Protein AF-A0AAE4G972-F1 (afdb_monomer_lite)

Foldseek 3Di:
DPDPPPPDQADPPPRDSQKDKDKDKDQPPPDDPPPDDPVRIFMKIWIAHPPPRDTDDIDGPVVVVVVVVVVVPPPDDQDPLSVQLVVLVVQLVVLVVVLVVLVVVVVVPDDPVSVVVNVVSVVVNVVSVVSNVVSVVVSVVPPPPPQDPVNVVVVVVVVVVVVVVVVVVVVD

Secondary structure (DSSP, 8-state):
----TT---S-TTT----EEEEEEEE-TT-PPTTS--TTS-EEEEEEEETTT--EEEEEEHHHHHHHHHHHHTSPPPPPHHHHHHHHHHHHHHHHHHHHHHHHHHHHTT--HHHHHHHHHHHHHHHHHHHHHHHHHHHHHHHS-----HHHHHHHHHHHHHHHHHHHHHT--

Organism: NCBI:txid3075126

Sequence (172 aa):
MNIKLTSVTKCRVCGSTNLTWNTAMTNPSGIAQGRLTTRDVGCVFFLGCDQCSETLVTVTADKVASVLNAAARRPSMPTTADAAFVRAKGEYDDVCAKINSLKRKLDAGSDLASYSQLSVLLDEQQALKQRLDDAAVLAEQSKPAARTKEERDHAENVRVRRERQEQDASLQ

pLDDT: mean 80.73, std 12.46, range [36.25, 95.12]

Radius of gyration: 29.67 Å; chains: 1; bounding box: 83×35×79 Å

Structure (mmCIF, N/CA/C/O backbone):
data_AF-A0AAE4G972-F1
#
_entry.id   AF-A0AAE4G972-F1
#
loop_
_atom_site.group_PDB
_atom_site.id
_atom_site.type_symbol
_atom_site.label_atom_id
_atom_site.label_alt_id
_atom_site.label_comp_id
_atom_site.label_asym_id
_atom_site.label_entity_id
_atom_site.label_seq_id
_atom_site.pdbx_PDB_ins_code
_atom_site.Cartn_x
_atom_site.Cartn_y
_atom_site.Cartn_z
_atom_site.occupancy
_atom_site.B_iso_or_equiv
_atom_site.auth_seq_id
_atom_site.auth_comp_id
_atom_site.auth_asym_id
_atom_site.auth_atom_id
_atom_site.pdbx_PDB_model_num
ATOM 1 N N . MET A 1 1 ? 1.578 -14.390 -21.957 1.00 36.25 1 MET A N 1
ATOM 2 C CA . MET A 1 1 ? 2.497 -15.046 -20.997 1.00 36.25 1 MET A CA 1
ATOM 3 C C . MET A 1 1 ? 2.448 -14.314 -19.661 1.00 36.25 1 MET A C 1
ATOM 5 O O . MET A 1 1 ? 2.751 -13.129 -19.619 1.00 36.25 1 MET A O 1
ATOM 9 N N . ASN A 1 2 ? 2.040 -14.990 -18.583 1.00 44.31 2 ASN A N 1
ATOM 10 C CA . ASN A 1 2 ? 2.038 -14.437 -17.222 1.00 44.31 2 ASN A CA 1
ATOM 11 C C . ASN A 1 2 ? 3.427 -14.647 -16.592 1.00 44.31 2 ASN A C 1
ATOM 13 O O . ASN A 1 2 ? 3.638 -15.574 -15.816 1.00 44.31 2 ASN A O 1
ATOM 17 N N . ILE A 1 3 ? 4.404 -13.825 -16.978 1.00 54.19 3 ILE A N 1
ATOM 18 C CA . ILE A 1 3 ? 5.726 -13.843 -16.342 1.00 54.19 3 ILE A CA 1
ATOM 19 C C . ILE A 1 3 ? 5.584 -13.153 -14.982 1.00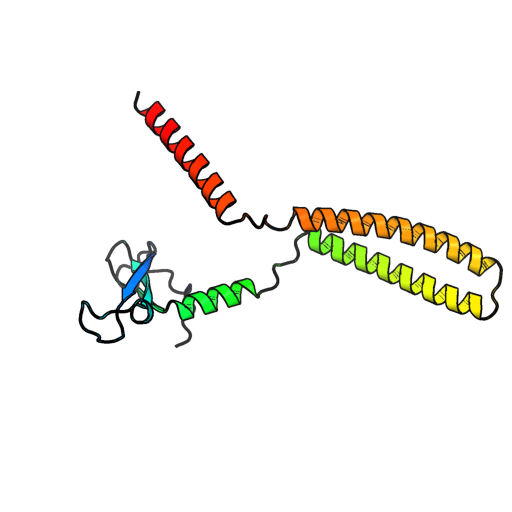 54.19 3 ILE A C 1
ATOM 21 O O . ILE A 1 3 ? 5.189 -11.987 -14.910 1.00 54.19 3 ILE A O 1
ATOM 25 N N . LYS A 1 4 ? 5.889 -13.867 -13.893 1.00 66.62 4 LYS A N 1
ATOM 26 C CA . LYS A 1 4 ? 6.165 -13.223 -12.604 1.00 66.62 4 LYS A CA 1
ATOM 27 C C . LYS A 1 4 ? 7.446 -12.413 -12.805 1.00 66.62 4 LYS A C 1
ATOM 29 O O . LYS A 1 4 ? 8.507 -13.003 -12.935 1.00 66.62 4 LYS A O 1
ATOM 34 N N . LEU A 1 5 ? 7.343 -11.083 -12.871 1.00 68.62 5 LEU A N 1
ATOM 35 C CA . LEU A 1 5 ? 8.466 -10.177 -13.176 1.00 68.62 5 LEU A CA 1
ATOM 36 C C . LEU A 1 5 ? 9.740 -10.485 -12.363 1.00 68.62 5 LEU A C 1
ATOM 38 O O . LEU A 1 5 ? 10.847 -10.308 -12.850 1.00 68.62 5 LEU A O 1
ATOM 42 N N . THR A 1 6 ? 9.566 -10.963 -11.130 1.00 73.12 6 THR A N 1
ATOM 43 C CA . THR A 1 6 ? 10.627 -11.251 -10.160 1.00 73.12 6 THR A CA 1
ATOM 44 C C . THR A 1 6 ? 11.090 -12.710 -10.135 1.00 73.12 6 THR A C 1
ATOM 46 O O . THR A 1 6 ? 11.907 -13.068 -9.294 1.00 73.12 6 THR A O 1
ATOM 49 N N . SER A 1 7 ? 10.584 -13.589 -11.009 1.00 83.25 7 SER A N 1
ATOM 50 C CA . SER A 1 7 ? 10.981 -15.006 -10.991 1.00 83.25 7 SER A CA 1
ATOM 51 C C . SER A 1 7 ? 12.352 -15.269 -11.612 1.00 83.25 7 SER A C 1
ATOM 53 O O . SER A 1 7 ? 12.882 -16.367 -11.462 1.00 83.25 7 SER A O 1
ATOM 55 N N . VAL A 1 8 ? 12.915 -14.302 -12.339 1.00 87.25 8 VAL A N 1
ATOM 56 C CA . VAL A 1 8 ? 14.240 -14.426 -12.952 1.00 87.25 8 VAL A CA 1
ATOM 57 C C . VAL A 1 8 ? 15.290 -13.965 -11.950 1.00 87.25 8 VAL A C 1
ATOM 59 O O . VAL A 1 8 ? 15.444 -12.774 -11.708 1.00 87.25 8 VAL A O 1
ATOM 62 N N . THR A 1 9 ? 15.998 -14.925 -11.360 1.00 90.06 9 THR A N 1
ATOM 63 C CA . THR A 1 9 ? 17.017 -14.688 -10.321 1.00 90.06 9 THR A CA 1
ATOM 64 C C . THR A 1 9 ? 18.442 -15.002 -10.778 1.00 90.06 9 THR A C 1
ATOM 66 O O . THR A 1 9 ? 19.394 -14.713 -10.060 1.00 90.06 9 THR A O 1
ATOM 69 N N . LYS A 1 10 ? 18.606 -15.590 -11.969 1.00 93.19 10 LYS A N 1
ATOM 70 C CA . LYS A 1 10 ? 19.906 -15.912 -12.569 1.00 93.19 10 LYS A CA 1
ATOM 71 C C . LYS A 1 10 ? 19.887 -15.716 -14.079 1.00 93.19 10 LYS A C 1
ATOM 73 O O . LYS A 1 10 ? 18.862 -15.931 -14.731 1.00 93.19 10 LYS A O 1
ATOM 78 N N . CYS A 1 11 ? 21.034 -15.354 -14.636 1.00 93.31 11 CYS A N 1
ATOM 79 C CA . CYS A 1 11 ? 21.230 -15.250 -16.069 1.00 93.31 11 CYS A CA 1
ATOM 80 C C . CYS A 1 11 ? 21.198 -16.640 -16.714 1.00 93.31 11 CYS A C 1
ATOM 82 O O . CYS A 1 11 ? 21.876 -17.563 -16.265 1.00 93.31 11 CYS A O 1
ATOM 84 N N . ARG A 1 12 ? 20.434 -16.784 -17.800 1.00 92.88 12 ARG A N 1
ATOM 85 C CA . ARG A 1 12 ? 20.345 -18.040 -18.562 1.00 92.88 12 ARG A CA 1
ATOM 86 C C . ARG A 1 12 ? 21.601 -18.355 -19.383 1.00 92.88 12 ARG A C 1
ATOM 88 O O . ARG A 1 12 ? 21.764 -19.497 -19.786 1.00 92.88 12 ARG A O 1
ATOM 95 N N . VAL A 1 13 ? 22.452 -17.355 -19.632 1.00 93.50 13 VAL A N 1
ATOM 96 C CA . VAL A 1 13 ? 23.653 -17.476 -20.474 1.00 93.50 13 VAL A CA 1
ATOM 97 C C . VAL A 1 13 ? 24.892 -17.751 -19.627 1.00 93.50 13 VAL A C 1
ATOM 99 O O . VAL A 1 13 ? 25.536 -18.776 -19.802 1.00 93.50 13 VAL A O 1
ATOM 102 N N . CYS A 1 14 ? 25.213 -16.870 -18.677 1.00 93.81 14 CYS A N 1
ATOM 103 C CA . CYS A 1 14 ? 26.425 -16.998 -17.859 1.00 93.81 14 CYS A CA 1
ATOM 104 C C . CYS A 1 14 ? 26.177 -17.543 -16.444 1.00 93.81 14 CYS A C 1
ATOM 106 O O . CYS A 1 14 ? 27.119 -17.699 -15.675 1.00 93.81 14 CYS A O 1
ATOM 108 N N . GLY A 1 15 ? 24.919 -17.773 -16.053 1.00 92.50 15 GLY A N 1
ATOM 109 C CA . GLY A 1 15 ? 24.570 -18.244 -14.708 1.00 92.50 15 GLY A CA 1
ATOM 110 C C . GLY A 1 15 ? 24.692 -17.198 -13.594 1.00 92.50 15 GLY A C 1
ATOM 111 O O . GLY A 1 15 ? 24.301 -17.488 -12.466 1.00 92.50 15 GLY A O 1
ATOM 112 N N . SER A 1 16 ? 25.184 -15.989 -13.885 1.00 92.50 16 SER A N 1
ATOM 113 C CA . SER A 1 16 ? 25.365 -14.932 -12.883 1.00 92.50 16 SER A CA 1
ATOM 114 C C . SER A 1 16 ? 24.044 -14.500 -12.241 1.00 92.50 16 SER A C 1
ATOM 116 O O . SER A 1 16 ? 23.010 -14.420 -12.905 1.00 92.50 16 SER A O 1
ATOM 118 N N . THR A 1 17 ? 24.092 -14.174 -10.952 1.00 92.62 17 THR A N 1
ATOM 119 C CA . THR A 1 17 ? 22.991 -13.563 -10.193 1.00 92.62 17 THR A CA 1
ATOM 120 C C . THR A 1 17 ? 23.058 -12.036 -10.187 1.00 92.62 17 THR A C 1
ATOM 122 O O . THR A 1 17 ? 22.174 -11.397 -9.622 1.00 92.62 17 THR A O 1
ATOM 125 N N . ASN A 1 18 ? 24.094 -11.445 -10.796 1.00 92.88 18 ASN A N 1
ATOM 126 C CA . ASN A 1 18 ? 24.234 -9.998 -10.903 1.00 92.88 18 ASN A CA 1
ATOM 127 C C . ASN A 1 18 ? 23.344 -9.478 -12.042 1.00 92.88 18 ASN A C 1
ATOM 129 O O . ASN A 1 18 ? 23.746 -9.455 -13.213 1.00 92.88 18 ASN A O 1
ATOM 133 N N . LEU A 1 19 ? 22.092 -9.187 -11.687 1.00 92.62 19 LEU A N 1
ATOM 134 C CA . LEU A 1 19 ? 21.034 -8.765 -12.593 1.00 92.62 19 LEU A CA 1
ATOM 135 C C . LEU A 1 19 ? 20.528 -7.381 -12.192 1.00 92.62 19 LEU A C 1
ATOM 137 O O . LEU A 1 19 ? 20.174 -7.170 -11.031 1.00 92.62 19 LEU A O 1
ATOM 141 N N . THR A 1 20 ? 20.398 -6.493 -13.171 1.00 92.75 20 THR A N 1
ATOM 142 C CA . THR A 1 20 ? 20.010 -5.099 -12.948 1.00 92.75 20 THR A CA 1
ATOM 143 C C . THR A 1 20 ? 18.831 -4.714 -13.834 1.00 92.75 20 THR A C 1
ATOM 145 O O . THR A 1 20 ? 18.787 -5.017 -15.029 1.00 92.75 20 THR A O 1
ATOM 148 N N . TRP A 1 21 ? 17.839 -4.056 -13.231 1.00 93.12 21 TRP A N 1
ATOM 149 C CA . TRP A 1 21 ? 16.715 -3.466 -13.953 1.00 93.12 21 TRP A CA 1
ATOM 150 C C . TRP A 1 21 ? 17.109 -2.105 -14.513 1.00 93.12 21 TRP A C 1
ATOM 152 O O . TRP A 1 21 ? 17.493 -1.213 -13.763 1.00 93.12 21 TRP A O 1
ATOM 162 N N . ASN A 1 22 ? 16.933 -1.939 -15.818 1.00 92.50 22 ASN A N 1
ATOM 163 C CA . ASN A 1 22 ? 17.206 -0.709 -16.545 1.00 92.50 22 ASN A CA 1
ATOM 164 C C . ASN A 1 22 ? 15.971 -0.268 -17.336 1.00 92.50 22 ASN A C 1
ATOM 166 O O . ASN A 1 22 ? 15.027 -1.038 -17.546 1.00 92.50 22 ASN A O 1
ATOM 170 N N . THR A 1 23 ? 15.977 0.985 -17.783 1.00 93.94 23 THR A N 1
ATOM 171 C CA . THR A 1 23 ? 14.909 1.562 -18.601 1.00 93.94 23 THR A CA 1
ATOM 172 C C . THR A 1 23 ? 15.455 2.097 -19.912 1.00 93.94 23 THR A C 1
ATOM 174 O O . THR A 1 23 ? 16.592 2.557 -19.995 1.00 93.94 23 THR A O 1
ATOM 177 N N . ALA A 1 24 ? 14.633 2.033 -20.953 1.00 90.75 24 ALA A N 1
ATOM 178 C CA . ALA A 1 24 ? 14.923 2.656 -22.234 1.00 90.75 24 ALA A CA 1
ATOM 179 C C . ALA A 1 24 ? 13.672 3.344 -22.777 1.00 90.75 24 ALA A C 1
ATOM 181 O O . ALA A 1 24 ? 12.557 2.822 -22.683 1.00 90.75 24 ALA A O 1
ATOM 182 N N . MET A 1 25 ? 13.873 4.518 -23.372 1.00 89.19 25 MET A N 1
ATOM 183 C CA . MET A 1 25 ? 12.833 5.192 -24.139 1.00 89.19 25 MET A CA 1
ATOM 184 C C . MET A 1 25 ? 12.789 4.593 -25.539 1.00 89.19 25 MET A C 1
ATOM 186 O O . MET A 1 25 ? 13.818 4.389 -26.180 1.00 89.19 25 MET A O 1
ATOM 190 N N . THR A 1 26 ? 11.587 4.297 -26.009 1.00 86.00 26 THR A N 1
ATOM 191 C CA . THR A 1 26 ? 11.330 3.652 -27.295 1.00 86.00 26 THR A CA 1
ATOM 192 C C . THR A 1 26 ? 10.271 4.437 -28.048 1.00 86.00 26 THR A C 1
ATOM 194 O O . THR A 1 26 ? 9.372 5.019 -27.447 1.00 86.00 26 THR A O 1
ATOM 197 N N . ASN A 1 27 ? 10.372 4.454 -29.372 1.00 85.06 27 ASN A N 1
ATOM 198 C CA . ASN A 1 27 ? 9.360 5.032 -30.245 1.00 85.06 27 ASN A CA 1
ATOM 199 C C . ASN A 1 27 ? 8.618 3.897 -30.972 1.00 85.06 27 ASN A C 1
ATOM 201 O O . ASN A 1 27 ? 9.080 3.459 -32.027 1.00 85.06 27 ASN A O 1
ATOM 205 N N . PRO A 1 28 ? 7.489 3.399 -30.437 1.00 74.94 28 PRO A N 1
ATOM 206 C CA . PRO A 1 28 ? 6.693 2.373 -31.109 1.00 74.94 28 PRO A CA 1
ATOM 207 C C . PRO A 1 28 ? 5.875 2.904 -32.301 1.00 74.94 28 PRO A C 1
ATOM 209 O O . PRO A 1 28 ? 5.322 2.101 -33.046 1.00 74.94 28 PRO A O 1
ATOM 212 N N . SER A 1 29 ? 5.766 4.227 -32.487 1.00 74.75 29 SER A N 1
ATOM 213 C CA . SER A 1 29 ? 4.808 4.848 -33.421 1.00 74.75 29 SER A CA 1
ATOM 214 C C . SER A 1 29 ? 5.230 4.819 -34.897 1.00 74.75 29 SER A C 1
ATOM 216 O O . SER A 1 29 ? 4.421 5.122 -35.771 1.00 74.75 29 SER A O 1
ATOM 218 N N . GLY A 1 30 ? 6.499 4.511 -35.194 1.00 75.06 30 GLY A N 1
ATOM 219 C CA . GLY A 1 30 ? 7.050 4.588 -36.555 1.00 75.06 30 GLY A CA 1
ATOM 220 C C . GLY A 1 30 ? 7.129 6.012 -37.130 1.00 75.06 30 GLY A C 1
ATOM 221 O O . GLY A 1 30 ? 7.537 6.187 -38.277 1.00 75.06 30 GLY A O 1
ATOM 222 N N . ILE A 1 31 ? 6.762 7.038 -36.351 1.00 79.94 31 ILE A N 1
ATOM 223 C CA . ILE A 1 31 ? 6.831 8.442 -36.758 1.00 79.94 31 ILE A CA 1
ATOM 224 C C . ILE A 1 31 ? 8.297 8.857 -36.888 1.00 79.94 31 ILE A C 1
ATOM 226 O O . ILE A 1 31 ? 9.121 8.586 -36.009 1.00 79.94 31 ILE A O 1
ATOM 230 N N . ALA A 1 32 ? 8.603 9.534 -37.996 1.00 76.12 32 ALA A N 1
ATOM 231 C CA . ALA A 1 32 ? 9.936 10.024 -38.301 1.00 76.12 32 ALA A CA 1
ATOM 232 C C . ALA A 1 32 ? 10.461 10.993 -37.227 1.00 76.12 32 ALA A C 1
ATOM 234 O O . ALA A 1 32 ? 9.721 11.789 -36.635 1.00 76.12 32 ALA A O 1
ATOM 235 N N . GLN A 1 33 ? 11.775 10.941 -37.017 1.00 68.50 33 GLN A N 1
ATOM 236 C CA . GLN A 1 33 ? 12.485 11.799 -36.077 1.00 68.50 33 GLN A CA 1
ATOM 237 C C . GLN A 1 33 ? 12.227 13.281 -36.412 1.00 68.50 33 GLN A C 1
ATOM 239 O O . GLN A 1 33 ? 12.362 13.697 -37.559 1.00 68.50 33 GLN A O 1
ATOM 244 N N . GLY A 1 34 ? 11.793 14.063 -35.415 1.00 74.56 34 GLY A N 1
ATOM 245 C CA . GLY A 1 34 ? 11.418 15.479 -35.571 1.00 74.56 34 GLY A CA 1
ATOM 246 C C . GLY A 1 34 ? 9.910 15.765 -35.627 1.00 74.56 34 GLY A C 1
ATOM 247 O O . GLY A 1 34 ? 9.515 16.917 -35.481 1.00 74.56 34 GLY A O 1
ATOM 248 N N . ARG A 1 35 ? 9.056 14.739 -35.769 1.00 81.62 35 ARG A N 1
ATOM 249 C CA . ARG A 1 35 ? 7.585 14.862 -35.628 1.00 81.62 35 ARG A CA 1
ATOM 250 C C . ARG A 1 35 ? 7.025 14.112 -34.418 1.00 81.62 35 ARG A C 1
ATOM 252 O O . ARG A 1 35 ? 5.813 13.989 -34.279 1.00 81.62 35 ARG A O 1
ATOM 259 N N . LEU A 1 36 ? 7.914 13.605 -33.568 1.00 84.38 36 LEU A N 1
ATOM 260 C CA . LEU A 1 36 ? 7.556 12.873 -32.363 1.00 84.38 36 LEU A CA 1
ATOM 261 C C . LEU A 1 36 ? 6.874 13.792 -31.361 1.00 84.38 36 LEU A C 1
ATOM 263 O O . LEU A 1 36 ? 7.420 14.829 -30.983 1.00 84.38 36 LEU A O 1
ATOM 267 N N . THR A 1 37 ? 5.704 13.377 -30.895 1.00 82.50 37 THR A N 1
ATOM 268 C CA . THR A 1 37 ? 5.072 13.974 -29.725 1.00 82.50 37 THR A CA 1
ATOM 269 C C . THR A 1 37 ? 5.422 13.162 -28.481 1.00 82.50 37 THR A C 1
ATOM 271 O O . THR A 1 37 ? 5.838 12.007 -28.555 1.00 82.50 37 THR A O 1
ATOM 274 N N . THR A 1 38 ? 5.228 13.740 -27.297 1.00 80.00 38 THR A N 1
ATOM 275 C CA . THR A 1 38 ? 5.457 13.037 -26.022 1.00 80.00 38 THR A CA 1
ATOM 276 C C . THR A 1 38 ? 4.568 11.807 -25.838 1.00 80.00 38 THR A C 1
ATOM 278 O O . THR A 1 38 ? 4.912 10.929 -25.056 1.00 80.00 38 THR A O 1
ATOM 281 N N . ARG A 1 39 ? 3.447 11.717 -26.566 1.00 80.88 39 ARG A N 1
ATOM 282 C CA . ARG A 1 39 ? 2.562 10.542 -26.564 1.00 80.88 39 ARG A CA 1
ATOM 283 C C . ARG A 1 39 ? 3.115 9.375 -27.377 1.00 80.88 39 ARG A C 1
ATOM 285 O O . ARG A 1 39 ? 2.705 8.243 -27.153 1.00 80.88 39 ARG A O 1
ATOM 292 N N . ASP A 1 40 ? 4.038 9.654 -28.290 1.00 80.31 40 ASP A N 1
ATOM 293 C CA . ASP A 1 40 ? 4.618 8.662 -29.195 1.00 80.31 40 ASP A CA 1
ATOM 294 C C . ASP A 1 40 ? 5.861 7.986 -28.603 1.00 80.31 40 ASP A C 1
ATOM 296 O O . ASP A 1 40 ? 6.371 7.019 -29.165 1.00 80.31 40 ASP A O 1
ATOM 300 N N . VAL A 1 41 ? 6.358 8.491 -27.470 1.00 82.69 41 VAL A N 1
ATOM 301 C CA . VAL A 1 41 ? 7.513 7.947 -26.754 1.00 82.69 41 VAL A CA 1
ATOM 302 C C . VAL A 1 41 ? 7.021 7.064 -25.610 1.00 82.69 41 VAL A C 1
ATOM 304 O O . VAL A 1 41 ? 6.392 7.533 -24.665 1.00 82.69 41 VAL A O 1
ATOM 307 N N . GLY A 1 42 ? 7.322 5.771 -25.692 1.00 86.44 42 GLY A N 1
ATOM 308 C CA . GLY A 1 42 ? 7.045 4.785 -24.653 1.00 86.44 42 GLY A CA 1
ATOM 309 C C . GLY A 1 42 ? 8.288 4.448 -23.831 1.00 86.44 42 GLY A C 1
ATOM 310 O O . GLY A 1 42 ? 9.415 4.553 -24.309 1.00 86.44 42 GLY A O 1
ATOM 311 N N . CYS A 1 43 ? 8.088 3.980 -22.600 1.00 89.75 43 CYS A N 1
ATOM 312 C CA . CYS A 1 43 ? 9.159 3.459 -21.753 1.00 89.75 43 CYS A CA 1
ATOM 313 C C . CYS A 1 43 ? 9.068 1.932 -21.662 1.00 89.75 43 CYS A C 1
ATOM 315 O O . CYS A 1 43 ? 7.997 1.372 -21.388 1.00 89.75 43 CYS A O 1
ATOM 317 N N . VAL A 1 44 ? 10.201 1.262 -21.865 1.00 92.62 44 VAL A N 1
ATOM 318 C CA . VAL A 1 44 ? 10.359 -0.168 -21.591 1.00 92.62 44 VAL A CA 1
ATOM 319 C C . VAL A 1 44 ? 11.328 -0.365 -20.437 1.00 92.62 44 VAL A C 1
ATOM 321 O O . VAL A 1 44 ? 12.344 0.319 -20.328 1.00 92.62 44 VAL A O 1
ATOM 324 N N . PHE A 1 45 ? 11.005 -1.325 -19.583 1.00 93.44 45 PHE A N 1
ATOM 325 C CA . PHE A 1 45 ? 11.877 -1.798 -18.519 1.00 93.44 45 PHE A CA 1
ATOM 326 C C . PHE A 1 45 ? 12.465 -3.126 -18.960 1.00 93.44 45 PHE A C 1
ATOM 328 O O . PHE A 1 45 ? 11.745 -3.981 -19.483 1.00 93.44 45 PHE A O 1
ATOM 335 N N . PHE A 1 46 ? 13.752 -3.326 -18.732 1.00 92.88 46 PHE A N 1
ATOM 336 C CA . PHE A 1 46 ? 14.403 -4.585 -19.046 1.00 92.88 46 PHE A CA 1
ATOM 337 C C . PHE A 1 46 ? 15.345 -5.021 -17.930 1.00 92.88 46 PHE A C 1
ATOM 339 O O . PHE A 1 46 ? 15.951 -4.195 -17.253 1.00 92.88 46 PHE A O 1
ATOM 346 N N . LEU A 1 47 ? 15.437 -6.332 -17.727 1.00 93.56 47 LEU A N 1
ATOM 347 C CA . LEU A 1 47 ? 16.348 -6.957 -16.776 1.00 93.56 47 LEU A CA 1
ATOM 348 C C . LEU A 1 47 ? 17.586 -7.423 -17.537 1.00 93.56 47 LEU A C 1
ATOM 350 O O . LEU A 1 47 ? 17.509 -8.384 -18.308 1.00 93.56 47 LEU A O 1
ATOM 354 N N . GLY A 1 48 ? 18.699 -6.726 -17.339 1.00 93.31 48 GLY A N 1
ATOM 355 C CA . GLY A 1 48 ? 19.996 -7.058 -17.918 1.00 93.31 48 GLY A CA 1
ATOM 356 C C . GLY A 1 48 ? 20.867 -7.853 -16.950 1.00 93.31 48 GLY A C 1
ATOM 357 O O . GLY A 1 48 ? 20.688 -7.786 -15.735 1.00 93.31 48 GLY A O 1
ATOM 358 N N . CYS A 1 49 ? 21.818 -8.611 -17.487 1.00 95.12 49 CYS A N 1
ATOM 359 C CA . CYS A 1 49 ? 22.912 -9.183 -16.712 1.00 95.12 49 CYS A CA 1
ATOM 360 C C . CYS A 1 49 ? 24.164 -8.315 -16.858 1.00 95.12 49 CYS A C 1
ATOM 362 O O . CYS A 1 49 ? 24.681 -8.168 -17.963 1.00 95.12 49 CYS A O 1
ATOM 364 N N . ASP A 1 50 ? 24.716 -7.838 -15.745 1.00 93.88 50 ASP A N 1
ATOM 365 C CA . ASP A 1 50 ? 25.876 -6.934 -15.771 1.00 93.88 50 ASP A CA 1
ATOM 366 C C . ASP A 1 50 ? 27.193 -7.645 -16.123 1.00 93.88 50 ASP A C 1
ATOM 368 O O . ASP A 1 50 ? 28.212 -7.003 -16.343 1.00 93.88 50 ASP A O 1
ATOM 372 N N . GLN A 1 51 ? 27.198 -8.981 -16.175 1.00 93.25 51 GLN A N 1
ATOM 373 C CA . GLN A 1 51 ? 28.390 -9.767 -16.516 1.00 93.25 51 GLN A CA 1
ATOM 374 C C . GLN A 1 51 ? 28.531 -10.060 -18.008 1.00 93.25 51 GLN A C 1
ATOM 376 O O . GLN A 1 51 ? 29.643 -10.112 -18.518 1.00 93.25 51 GLN A O 1
ATOM 381 N N . CYS A 1 52 ? 27.422 -10.312 -18.703 1.00 93.62 52 CYS A N 1
ATOM 382 C CA . CYS A 1 52 ? 27.443 -10.714 -20.115 1.00 93.62 52 CYS A CA 1
ATOM 383 C C . CYS A 1 52 ? 26.569 -9.832 -21.009 1.00 93.62 52 CYS A C 1
ATOM 385 O O . CYS A 1 52 ? 26.401 -10.137 -22.185 1.00 93.62 52 CYS A O 1
ATOM 387 N N . SER A 1 53 ? 25.982 -8.773 -20.445 1.00 92.44 53 SER A N 1
ATOM 388 C CA . SER A 1 53 ? 25.096 -7.822 -21.126 1.00 92.44 53 SER A CA 1
ATOM 389 C C . SER A 1 53 ? 23.828 -8.436 -21.739 1.00 92.44 53 SER A C 1
ATOM 391 O O . SER A 1 53 ? 23.099 -7.761 -22.462 1.00 92.44 53 SER A O 1
ATOM 393 N N . GLU A 1 54 ? 23.519 -9.697 -21.424 1.00 93.38 54 GLU A N 1
ATOM 394 C CA . GLU A 1 54 ? 22.313 -10.374 -21.898 1.00 93.38 54 GLU A CA 1
ATOM 395 C C . GLU A 1 54 ? 21.056 -9.724 -21.309 1.00 93.38 54 GLU A C 1
ATOM 397 O O . GLU A 1 54 ? 20.952 -9.518 -20.096 1.00 93.38 54 GLU A O 1
ATOM 402 N N . THR A 1 55 ? 20.062 -9.475 -22.164 1.00 93.94 55 THR A N 1
ATOM 403 C CA . THR A 1 55 ? 18.732 -9.028 -21.735 1.00 93.94 55 THR A CA 1
ATOM 404 C C . THR A 1 55 ? 17.828 -10.231 -21.483 1.00 93.94 55 THR A C 1
ATOM 406 O O . THR A 1 55 ? 17.470 -10.980 -22.392 1.00 93.94 55 THR A O 1
ATOM 409 N N . LEU A 1 56 ? 17.430 -10.420 -20.229 1.00 91.06 56 LEU A N 1
ATOM 410 C CA . LEU A 1 56 ? 16.665 -11.587 -19.791 1.00 91.06 56 LEU A CA 1
ATOM 411 C C . LEU A 1 56 ? 15.159 -11.392 -19.941 1.00 91.06 56 LEU A C 1
ATOM 413 O O . LEU A 1 56 ? 14.442 -12.337 -20.277 1.00 91.06 56 LEU A O 1
ATOM 417 N N . VAL A 1 57 ? 14.677 -10.181 -19.666 1.00 91.50 57 VAL A N 1
ATOM 418 C CA . VAL A 1 57 ? 13.253 -9.834 -19.666 1.00 91.50 57 VAL A CA 1
ATOM 419 C C . VAL A 1 57 ? 13.093 -8.406 -20.163 1.00 91.50 57 VAL A C 1
ATOM 421 O O . VAL A 1 57 ? 13.855 -7.544 -19.747 1.00 91.50 57 VAL A O 1
ATOM 424 N N . THR A 1 58 ? 12.057 -8.153 -20.961 1.00 91.50 58 THR A N 1
ATOM 425 C CA . THR A 1 58 ? 11.610 -6.804 -21.330 1.00 91.50 58 THR A CA 1
ATOM 426 C C . THR A 1 58 ? 10.113 -6.693 -21.079 1.00 91.50 58 THR A C 1
ATOM 428 O O . THR A 1 58 ? 9.347 -7.586 -21.445 1.00 91.50 58 THR A O 1
ATOM 431 N N . VAL A 1 59 ? 9.685 -5.618 -20.422 1.00 91.00 59 VAL A N 1
ATOM 432 C CA . VAL A 1 59 ? 8.295 -5.374 -20.021 1.00 91.00 59 VAL A CA 1
ATOM 433 C C . VAL A 1 59 ? 7.928 -3.912 -20.254 1.00 91.00 59 VAL A C 1
ATOM 435 O O . VAL A 1 59 ? 8.760 -3.013 -20.151 1.00 91.00 59 VAL A O 1
ATOM 438 N N . THR A 1 60 ? 6.661 -3.666 -20.575 1.00 89.62 60 THR A N 1
ATOM 439 C CA . THR A 1 60 ? 6.147 -2.308 -20.771 1.00 89.62 60 THR A CA 1
ATOM 440 C C . THR A 1 60 ? 5.939 -1.600 -19.435 1.00 89.62 60 THR A C 1
ATOM 442 O O . THR A 1 60 ? 5.667 -2.243 -18.414 1.00 89.62 60 THR A O 1
ATOM 445 N N . ALA A 1 61 ? 6.007 -0.267 -19.444 1.00 88.75 61 ALA A N 1
ATOM 446 C CA . ALA A 1 61 ? 5.707 0.552 -18.270 1.00 88.75 61 ALA A CA 1
ATOM 447 C C . ALA A 1 61 ? 4.322 0.245 -17.667 1.00 88.75 61 ALA A C 1
ATOM 449 O O . ALA A 1 61 ? 4.204 0.102 -16.451 1.00 88.75 61 ALA A O 1
ATOM 450 N N . ASP A 1 62 ? 3.301 0.031 -18.503 1.00 88.00 62 ASP A N 1
ATOM 451 C CA . ASP A 1 62 ? 1.946 -0.310 -18.044 1.00 88.00 62 ASP A CA 1
ATOM 452 C C . ASP A 1 62 ? 1.913 -1.612 -17.242 1.00 88.00 62 ASP A C 1
ATOM 454 O O . ASP A 1 62 ? 1.207 -1.729 -16.234 1.00 88.00 62 ASP A O 1
ATOM 458 N N . LYS A 1 63 ? 2.710 -2.607 -17.652 1.00 87.00 63 LYS A N 1
ATOM 459 C CA . LYS A 1 63 ? 2.784 -3.878 -16.933 1.00 87.00 63 LYS A CA 1
ATOM 460 C C . LYS A 1 63 ? 3.452 -3.704 -15.572 1.00 87.00 63 LYS A C 1
ATOM 462 O O . LYS A 1 63 ? 2.966 -4.276 -14.597 1.00 87.00 63 LYS A O 1
ATOM 467 N N . VAL A 1 64 ? 4.520 -2.910 -15.494 1.00 88.50 64 VAL A N 1
ATOM 468 C CA . VAL A 1 64 ? 5.189 -2.580 -14.224 1.00 88.50 64 VAL A CA 1
ATOM 469 C C . VAL A 1 64 ? 4.231 -1.825 -13.304 1.00 88.50 64 VAL A C 1
ATOM 471 O O . VAL A 1 64 ? 4.045 -2.232 -12.158 1.00 88.50 64 VAL A O 1
ATOM 474 N N . ALA A 1 65 ? 3.546 -0.799 -13.815 1.00 87.19 65 ALA A N 1
ATOM 475 C CA . ALA A 1 65 ? 2.561 -0.028 -13.060 1.00 87.19 65 ALA A CA 1
ATOM 476 C C . ALA A 1 65 ? 1.428 -0.918 -12.527 1.00 87.19 65 ALA A C 1
ATOM 478 O O . ALA A 1 65 ? 1.063 -0.830 -11.357 1.00 87.19 65 ALA A O 1
ATOM 479 N N . SER A 1 66 ? 0.913 -1.833 -13.351 1.00 85.94 66 SER A N 1
ATOM 480 C CA . SER A 1 66 ? -0.089 -2.818 -12.930 1.00 85.94 66 SER A CA 1
ATOM 481 C C . SER A 1 66 ? 0.408 -3.694 -11.773 1.00 85.94 66 SER A C 1
ATOM 483 O O . SER A 1 66 ? -0.323 -3.890 -10.802 1.00 85.94 66 SER A O 1
ATOM 485 N N . VAL A 1 67 ? 1.654 -4.180 -11.833 1.00 84.88 67 VAL A N 1
ATOM 486 C CA . VAL A 1 67 ? 2.253 -5.005 -10.770 1.00 84.88 67 VAL A CA 1
ATOM 487 C C . VAL A 1 67 ? 2.445 -4.207 -9.479 1.00 84.88 67 VAL A C 1
ATOM 489 O O . VAL A 1 67 ? 2.078 -4.696 -8.410 1.00 84.88 67 VAL A O 1
ATOM 492 N N . LEU A 1 68 ? 2.962 -2.979 -9.563 1.00 84.31 68 LEU A N 1
ATOM 493 C CA . LEU A 1 68 ? 3.160 -2.111 -8.397 1.00 84.31 68 LEU A CA 1
ATOM 494 C C . LEU A 1 68 ? 1.827 -1.735 -7.739 1.00 84.31 68 LEU A C 1
ATOM 496 O O . LEU A 1 68 ? 1.688 -1.828 -6.521 1.00 84.31 68 LEU A O 1
ATOM 500 N N . ASN A 1 69 ? 0.812 -1.414 -8.541 1.00 83.88 69 ASN A N 1
ATOM 501 C CA . ASN A 1 69 ? -0.531 -1.120 -8.043 1.00 83.88 69 ASN A CA 1
ATOM 502 C C . ASN A 1 69 ? -1.198 -2.350 -7.413 1.00 83.88 69 ASN A C 1
ATOM 504 O O . ASN A 1 69 ? -1.892 -2.228 -6.406 1.00 83.88 69 ASN A O 1
ATOM 508 N N . ALA A 1 70 ? -0.988 -3.545 -7.970 1.00 79.12 70 ALA A N 1
ATOM 509 C CA . ALA A 1 70 ? -1.482 -4.783 -7.373 1.00 79.12 70 ALA A CA 1
ATOM 510 C C . ALA A 1 70 ? -0.793 -5.096 -6.033 1.00 79.12 70 ALA A C 1
ATOM 512 O O . ALA A 1 70 ? -1.443 -5.602 -5.120 1.00 79.12 70 ALA A O 1
ATOM 513 N N . ALA A 1 71 ? 0.498 -4.777 -5.894 1.00 72.12 71 ALA A N 1
ATOM 514 C CA . ALA A 1 71 ? 1.215 -4.902 -4.628 1.00 72.12 71 ALA A CA 1
ATOM 515 C C . ALA A 1 71 ? 0.705 -3.897 -3.581 1.00 72.12 71 ALA A C 1
ATOM 517 O O . ALA A 1 71 ? 0.466 -4.291 -2.444 1.00 72.12 71 ALA A O 1
ATOM 518 N N . ALA A 1 72 ? 0.454 -2.644 -3.976 1.00 69.50 72 ALA A N 1
ATOM 519 C CA . ALA A 1 72 ? -0.078 -1.603 -3.093 1.00 69.50 72 ALA A CA 1
ATOM 520 C C . ALA A 1 72 ? -1.512 -1.883 -2.602 1.00 69.50 72 ALA A C 1
ATOM 522 O O . ALA A 1 72 ? -1.898 -1.437 -1.529 1.00 69.50 72 ALA A O 1
ATOM 523 N N . ARG A 1 73 ? -2.310 -2.631 -3.377 1.00 63.34 73 ARG A N 1
ATOM 524 C CA . ARG A 1 73 ? -3.677 -3.031 -2.996 1.00 63.34 73 ARG A CA 1
ATOM 525 C C . ARG A 1 73 ? -3.733 -4.195 -2.012 1.00 63.34 73 ARG A C 1
ATOM 527 O O . ARG A 1 73 ? -4.820 -4.503 -1.526 1.00 63.34 73 ARG A O 1
ATOM 534 N N . ARG A 1 74 ? -2.617 -4.876 -1.732 1.00 58.06 74 ARG A N 1
ATOM 535 C CA . ARG A 1 74 ? -2.612 -5.867 -0.652 1.00 58.06 74 ARG A CA 1
ATOM 536 C C . ARG A 1 74 ? -2.799 -5.105 0.658 1.00 58.06 74 ARG A C 1
ATOM 538 O O . ARG A 1 74 ? -2.035 -4.167 0.878 1.00 58.06 74 ARG A O 1
ATOM 545 N N . PRO A 1 75 ? -3.772 -5.476 1.511 1.00 55.66 75 PRO A N 1
ATOM 546 C CA . PRO A 1 75 ? -3.820 -4.910 2.847 1.00 55.66 75 PRO A CA 1
ATOM 547 C C . PRO A 1 75 ? -2.458 -5.186 3.478 1.00 55.66 75 PRO A C 1
ATOM 549 O O . PRO A 1 75 ? -2.031 -6.343 3.559 1.00 55.66 75 PRO A O 1
ATOM 552 N N . SER A 1 76 ? -1.732 -4.124 3.830 1.00 58.25 76 SER A N 1
ATOM 553 C CA . SER A 1 76 ? -0.563 -4.261 4.686 1.00 58.25 76 SER A CA 1
ATOM 554 C C . SER A 1 76 ? -1.014 -5.057 5.902 1.00 58.25 76 SER A C 1
ATOM 556 O O . SER A 1 76 ? -2.096 -4.792 6.432 1.00 58.25 76 SER A O 1
ATOM 558 N N . MET A 1 77 ? -0.235 -6.066 6.307 1.00 57.06 77 MET A N 1
ATOM 559 C CA . MET A 1 77 ? -0.472 -6.714 7.596 1.00 57.06 77 MET A CA 1
ATOM 560 C C . MET A 1 77 ? -0.669 -5.594 8.623 1.00 57.06 77 MET A C 1
ATOM 562 O O . MET A 1 77 ? 0.167 -4.683 8.635 1.00 57.06 77 MET A O 1
ATOM 566 N N . PRO A 1 78 ? -1.773 -5.601 9.394 1.00 61.38 78 PRO A N 1
ATOM 567 C CA . PRO A 1 78 ? -1.999 -4.559 10.374 1.00 61.38 78 PRO A CA 1
ATOM 568 C C . PRO A 1 78 ? -0.765 -4.507 11.261 1.00 61.38 78 PRO A C 1
ATOM 570 O O . PRO A 1 78 ? -0.292 -5.539 11.751 1.00 61.38 78 PRO A O 1
ATOM 573 N N . THR A 1 79 ? -0.204 -3.313 11.401 1.00 67.31 79 THR A N 1
ATOM 574 C CA . THR A 1 79 ? 0.882 -3.096 12.348 1.00 67.31 79 THR A CA 1
ATOM 575 C C . THR A 1 79 ? 0.396 -3.484 13.748 1.00 67.31 79 THR A C 1
ATOM 577 O O . THR A 1 79 ? -0.806 -3.593 14.010 1.00 67.31 79 THR A O 1
ATOM 580 N N . THR A 1 80 ? 1.311 -3.699 14.691 1.00 72.12 80 THR A N 1
ATOM 581 C CA . THR A 1 80 ? 0.929 -3.922 16.096 1.00 72.12 80 THR A CA 1
ATOM 582 C C . THR A 1 80 ? 0.042 -2.793 16.635 1.00 72.12 80 THR A C 1
ATOM 584 O O . THR A 1 80 ? -0.851 -3.060 17.438 1.00 72.12 80 THR A O 1
ATOM 587 N N . ALA A 1 81 ? 0.228 -1.563 16.142 1.00 71.00 81 ALA A N 1
ATOM 588 C CA . ALA A 1 81 ? -0.613 -0.413 16.457 1.00 71.00 81 ALA A CA 1
ATOM 589 C C . ALA A 1 81 ? -2.012 -0.507 15.815 1.00 71.00 81 ALA A C 1
ATOM 591 O O . ALA A 1 81 ? -3.009 -0.329 16.514 1.00 71.00 81 ALA A O 1
ATOM 592 N N . ASP A 1 82 ? -2.115 -0.888 14.537 1.00 73.62 82 ASP A N 1
ATOM 593 C CA . ASP A 1 82 ? -3.414 -1.120 13.881 1.00 73.62 82 ASP A CA 1
ATOM 594 C C . ASP A 1 82 ? -4.202 -2.243 14.576 1.00 73.62 82 ASP A C 1
ATOM 596 O O . ASP A 1 82 ? -5.411 -2.140 14.783 1.00 73.62 82 ASP A O 1
ATOM 600 N N . AL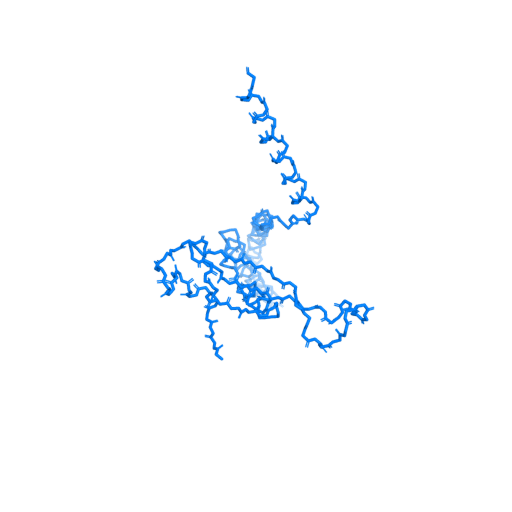A A 1 83 ? -3.519 -3.314 14.990 1.00 80.81 83 ALA A N 1
ATOM 601 C CA . ALA A 1 83 ? -4.134 -4.422 15.716 1.00 80.81 83 ALA A CA 1
ATOM 602 C C . ALA A 1 83 ? -4.629 -4.004 17.114 1.00 80.81 83 ALA A C 1
ATOM 604 O O . ALA A 1 83 ? -5.687 -4.464 17.556 1.00 80.81 83 ALA A O 1
ATOM 605 N N . ALA A 1 84 ? -3.890 -3.129 17.805 1.00 82.06 84 ALA A N 1
ATOM 606 C CA . ALA A 1 84 ? -4.300 -2.565 19.089 1.00 82.06 84 ALA A CA 1
ATOM 607 C C . ALA A 1 84 ? -5.540 -1.669 18.943 1.00 82.06 84 ALA A C 1
ATOM 609 O O . ALA A 1 84 ? -6.480 -1.808 19.726 1.00 82.06 84 ALA A O 1
ATOM 610 N N . PHE A 1 85 ? -5.585 -0.828 17.904 1.00 83.56 85 PHE A N 1
ATOM 611 C CA . PHE A 1 85 ? -6.751 -0.002 17.585 1.00 83.56 85 PHE A CA 1
ATOM 612 C C . PHE A 1 85 ? -7.992 -0.852 17.285 1.00 83.56 85 PHE A C 1
ATOM 614 O O . PHE A 1 85 ? -9.055 -0.619 17.859 1.00 83.56 85 PHE A O 1
ATOM 621 N N . VAL A 1 86 ? -7.862 -1.885 16.444 1.00 85.56 86 VAL A N 1
ATOM 622 C CA . VAL A 1 86 ? -8.978 -2.791 16.113 1.00 85.56 86 VAL A CA 1
ATOM 623 C C . VAL A 1 86 ? -9.527 -3.487 17.363 1.00 85.56 86 VAL A C 1
ATOM 625 O O . VAL A 1 86 ? -10.744 -3.592 17.517 1.00 85.56 86 VAL A O 1
ATOM 628 N N . ARG A 1 87 ? -8.655 -3.921 18.282 1.00 86.06 87 ARG A N 1
ATOM 629 C CA . ARG A 1 87 ? -9.071 -4.543 19.548 1.00 86.06 87 ARG A CA 1
ATOM 630 C C . ARG A 1 87 ? -9.782 -3.554 20.470 1.00 86.06 87 ARG A C 1
ATOM 632 O O . ARG A 1 87 ? -10.867 -3.863 20.952 1.00 86.06 87 ARG A O 1
ATOM 639 N N . ALA A 1 88 ? -9.198 -2.373 20.680 1.00 86.12 88 ALA A N 1
ATOM 640 C CA . ALA A 1 88 ? -9.785 -1.329 21.520 1.00 86.12 88 ALA A CA 1
ATOM 641 C C . ALA A 1 88 ? -11.163 -0.896 20.998 1.00 86.12 88 ALA A C 1
ATOM 643 O O . ALA A 1 88 ? -12.097 -0.713 21.777 1.00 86.12 88 ALA A O 1
ATOM 644 N N . LYS A 1 89 ? -11.312 -0.803 19.672 1.00 90.00 89 LYS A N 1
ATOM 645 C CA . LYS A 1 89 ? -12.589 -0.492 19.031 1.00 90.00 89 LYS A CA 1
ATOM 646 C C . LYS A 1 89 ? -13.635 -1.577 19.290 1.00 90.00 89 LYS A C 1
ATOM 648 O O . LYS A 1 89 ? -14.763 -1.243 19.628 1.00 90.00 89 LYS A O 1
ATOM 653 N N . GLY A 1 90 ? -13.254 -2.852 19.182 1.00 89.12 90 GLY A N 1
ATOM 654 C CA . GLY A 1 90 ? -14.148 -3.972 19.491 1.00 89.12 90 GLY A CA 1
ATOM 655 C C . GLY A 1 90 ? -14.655 -3.943 20.937 1.00 89.12 90 GLY A C 1
ATOM 656 O O . GLY A 1 90 ? -15.857 -4.038 21.164 1.00 89.12 90 GLY A O 1
ATOM 657 N N . GLU A 1 91 ? -13.758 -3.726 21.906 1.00 91.12 91 GLU A N 1
ATOM 658 C CA . GLU A 1 91 ? -14.122 -3.596 23.328 1.00 91.12 91 GLU A CA 1
ATOM 659 C C . GLU A 1 91 ? -15.091 -2.419 23.566 1.00 91.12 91 GLU A C 1
ATOM 661 O O . GLU A 1 91 ? -16.079 -2.555 24.291 1.00 91.12 91 GLU A O 1
ATOM 666 N N . TYR A 1 92 ? -14.844 -1.270 22.925 1.00 90.81 92 TYR A N 1
ATOM 667 C CA . TYR A 1 92 ? -15.715 -0.094 23.013 1.00 90.81 92 TYR A CA 1
ATOM 668 C C . TYR A 1 92 ? -17.105 -0.337 22.399 1.00 90.81 92 TYR A C 1
ATOM 670 O O . TYR A 1 92 ? -18.122 0.024 23.004 1.00 90.81 92 TYR A O 1
ATOM 678 N N . ASP A 1 93 ? -17.165 -0.970 21.225 1.00 91.62 93 ASP A N 1
ATOM 679 C CA . ASP A 1 93 ? -18.415 -1.283 20.526 1.00 91.62 93 ASP A CA 1
ATOM 680 C C . ASP A 1 93 ? -19.281 -2.266 21.344 1.00 91.62 93 ASP A C 1
ATOM 682 O O . ASP A 1 93 ? -20.498 -2.071 21.465 1.00 91.62 93 ASP A O 1
ATOM 686 N N . ASP A 1 94 ? -18.662 -3.257 21.996 1.00 92.75 94 ASP A N 1
ATOM 687 C CA . ASP A 1 94 ? -19.341 -4.204 22.891 1.00 92.75 94 ASP A CA 1
ATOM 688 C C . ASP A 1 94 ? -19.978 -3.507 24.104 1.00 92.75 94 ASP A C 1
ATOM 690 O O . ASP A 1 94 ? -21.128 -3.790 24.469 1.00 92.75 94 ASP A O 1
ATOM 694 N N . VAL A 1 95 ? -19.269 -2.564 24.734 1.00 92.50 95 VAL A N 1
ATOM 695 C CA . VAL A 1 95 ? -19.818 -1.780 25.855 1.00 92.50 95 VAL A CA 1
ATOM 696 C C . VAL A 1 95 ? -20.950 -0.868 25.383 1.00 92.50 95 VAL A C 1
ATOM 698 O O . VAL A 1 95 ? -22.002 -0.814 26.028 1.00 92.50 95 VAL A O 1
ATOM 701 N N . CYS A 1 96 ? -20.817 -0.232 24.216 1.00 91.88 96 CYS A N 1
ATOM 702 C CA . CYS A 1 96 ? -21.901 0.551 23.615 1.00 91.88 96 CYS A CA 1
ATOM 703 C C . CYS A 1 96 ? -23.159 -0.300 23.371 1.00 91.88 96 CYS A C 1
ATOM 705 O O . CYS A 1 96 ? -24.281 0.148 23.635 1.00 91.88 96 CYS A O 1
ATOM 707 N N . ALA A 1 97 ? -22.997 -1.547 22.918 1.00 93.19 97 ALA A N 1
ATOM 708 C CA . ALA A 1 97 ? -24.106 -2.476 22.728 1.00 93.19 97 ALA A CA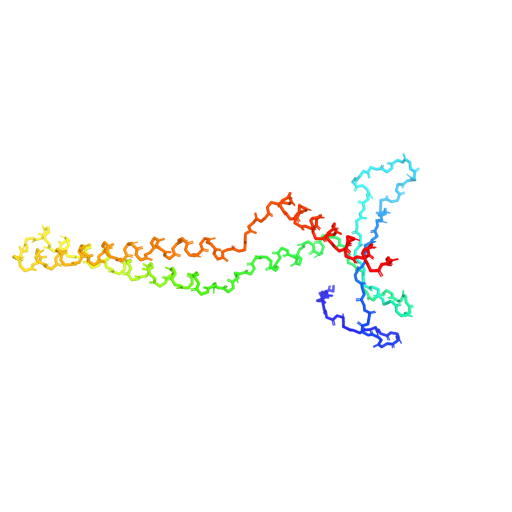 1
ATOM 709 C C . ALA A 1 97 ? -24.796 -2.842 24.056 1.00 93.19 97 ALA A C 1
ATOM 711 O O . ALA A 1 97 ? -26.033 -2.840 24.126 1.00 93.19 97 ALA A O 1
ATOM 712 N N . LYS A 1 98 ? -24.024 -3.090 25.125 1.00 92.81 98 LYS A N 1
ATOM 713 C CA . LYS A 1 98 ? -24.554 -3.344 26.481 1.00 92.81 98 LYS A CA 1
ATOM 714 C C . LYS A 1 98 ? -25.336 -2.146 27.020 1.00 92.81 98 LYS A C 1
ATOM 716 O O . LYS A 1 98 ? -26.464 -2.328 27.482 1.00 92.81 98 LYS A O 1
ATOM 721 N N . ILE A 1 99 ? -24.793 -0.933 26.893 1.00 92.00 99 ILE A N 1
ATOM 722 C CA . ILE A 1 99 ? -25.463 0.314 27.297 1.00 92.00 99 ILE A CA 1
ATOM 723 C C . ILE A 1 99 ? -26.793 0.471 26.559 1.00 92.00 99 ILE A C 1
ATOM 725 O O . ILE A 1 99 ? -27.821 0.713 27.188 1.00 92.00 99 ILE A O 1
ATOM 729 N N . ASN A 1 100 ? -26.806 0.289 25.237 1.00 91.81 100 ASN A N 1
ATOM 730 C CA . ASN A 1 100 ? -28.031 0.403 24.443 1.00 91.81 100 ASN A CA 1
ATOM 731 C C . ASN A 1 100 ? -29.079 -0.649 24.836 1.00 91.81 100 ASN A C 1
ATOM 733 O O . ASN A 1 100 ? -30.273 -0.357 24.842 1.00 91.81 100 ASN A O 1
ATOM 737 N N . SER A 1 101 ? -28.651 -1.865 25.184 1.00 89.31 101 SER A N 1
ATOM 738 C CA . SER A 1 101 ? -29.545 -2.909 25.696 1.00 89.31 101 SER A CA 1
ATOM 739 C C . SER A 1 101 ? -30.168 -2.532 27.042 1.00 89.31 101 SER A C 1
ATOM 741 O O . SER A 1 101 ? -31.372 -2.703 27.228 1.00 89.31 101 SER A O 1
ATOM 743 N N . LEU A 1 102 ? -29.376 -1.973 27.960 1.00 87.50 102 LEU A N 1
ATOM 744 C CA . LEU A 1 102 ? -29.854 -1.523 29.269 1.00 87.50 102 LEU A CA 1
ATOM 745 C C . LEU A 1 102 ? -30.769 -0.306 29.179 1.00 87.50 102 LEU A C 1
ATOM 747 O O . LEU A 1 102 ? -31.808 -0.307 29.829 1.00 87.50 102 LEU A O 1
ATOM 751 N N . LYS A 1 103 ? -30.451 0.679 28.331 1.00 87.81 103 LYS A N 1
ATOM 752 C CA . LYS A 1 103 ? -31.329 1.835 28.081 1.00 87.81 103 LYS A CA 1
ATOM 753 C C . LYS A 1 103 ? -32.726 1.395 27.644 1.00 87.81 103 LYS A C 1
ATOM 755 O O . LYS A 1 103 ? -33.703 1.801 28.255 1.00 87.81 103 LYS A O 1
ATOM 760 N N . ARG A 1 104 ? -32.814 0.447 26.701 1.00 86.50 104 ARG A N 1
ATOM 761 C CA . ARG A 1 104 ? -34.104 -0.127 26.272 1.00 86.50 104 ARG A CA 1
ATOM 762 C C . ARG A 1 104 ? -34.879 -0.803 27.405 1.00 86.50 104 ARG A C 1
ATOM 764 O O . ARG A 1 104 ? -36.102 -0.751 27.411 1.00 86.50 104 ARG A O 1
ATOM 771 N N . LYS A 1 105 ? -34.191 -1.461 28.345 1.00 83.00 105 LYS A N 1
ATOM 772 C CA . LYS A 1 105 ? -34.836 -2.049 29.532 1.00 83.00 105 LYS A CA 1
ATOM 773 C C . LYS A 1 105 ? -35.321 -0.972 30.502 1.00 83.00 105 LYS A C 1
ATOM 775 O O . LYS A 1 105 ? -36.385 -1.136 31.083 1.00 83.00 105 LYS A O 1
ATOM 780 N N . LEU A 1 106 ? -34.559 0.113 30.641 1.00 83.12 106 LEU A N 1
ATOM 781 C CA . LEU A 1 106 ? -34.914 1.274 31.455 1.00 83.12 106 LEU A CA 1
ATOM 782 C C . LEU A 1 106 ? -36.202 1.934 30.960 1.00 83.12 106 LEU A C 1
ATOM 784 O O . LEU A 1 106 ? -37.126 2.150 31.743 1.00 83.12 106 LEU A O 1
ATOM 788 N N . ASP A 1 107 ? -36.282 2.160 29.649 1.00 80.06 107 ASP A N 1
ATOM 789 C CA . ASP A 1 107 ? -37.446 2.746 28.976 1.00 80.06 107 ASP A CA 1
ATOM 790 C C . ASP A 1 107 ? -38.700 1.856 29.089 1.00 80.06 107 ASP A C 1
ATOM 792 O O . ASP A 1 107 ? -39.824 2.348 29.024 1.00 80.06 107 ASP A O 1
ATOM 796 N N . ALA A 1 108 ? -38.520 0.546 29.299 1.00 80.69 108 ALA A N 1
ATOM 797 C CA . ALA A 1 108 ? -39.597 -0.425 29.491 1.00 80.69 108 ALA A CA 1
ATOM 798 C C . ALA A 1 108 ? -40.110 -0.523 30.947 1.00 80.69 108 ALA A C 1
ATOM 800 O O . ALA A 1 108 ? -41.003 -1.327 31.214 1.00 80.69 108 ALA A O 1
ATOM 801 N N . GLY A 1 109 ? -39.584 0.292 31.873 1.00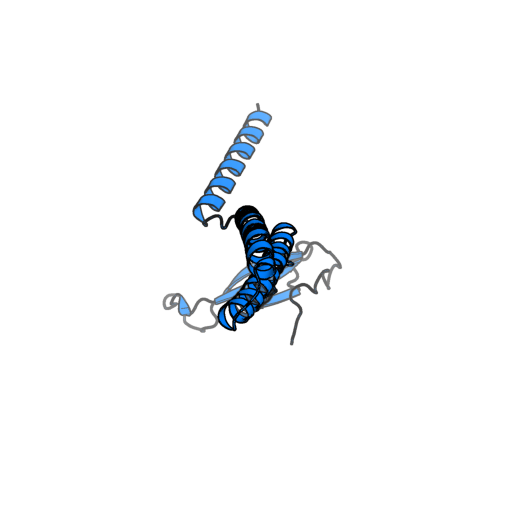 71.62 109 GLY A N 1
ATOM 802 C CA . GLY A 1 109 ? -40.019 0.359 33.274 1.00 71.62 109 GLY A CA 1
ATOM 803 C C . GLY A 1 109 ? -39.179 -0.507 34.214 1.00 71.62 109 GLY A C 1
ATOM 804 O O . GLY A 1 109 ? -39.645 -1.538 34.689 1.00 71.62 109 GLY A O 1
ATOM 805 N N . SER A 1 110 ? -37.934 -0.094 34.480 1.00 66.62 110 SER A N 1
ATOM 806 C CA . SER A 1 110 ? -36.962 -0.882 35.257 1.00 66.62 110 SER A CA 1
ATOM 807 C C . SER A 1 110 ? -36.716 -0.420 36.700 1.00 66.62 110 SER A C 1
ATOM 809 O O . SER A 1 110 ? -36.885 0.750 37.038 1.00 66.62 110 SER A O 1
ATOM 811 N N . ASP A 1 111 ? -36.111 -1.322 37.473 1.00 71.00 111 ASP A N 1
ATOM 812 C CA . ASP A 1 111 ? -35.696 -1.156 38.869 1.00 71.00 111 ASP A CA 1
ATOM 813 C C . ASP A 1 111 ? -34.384 -0.359 39.047 1.00 71.00 111 ASP A C 1
ATOM 815 O O . ASP A 1 111 ? -33.542 -0.283 38.147 1.00 71.00 111 ASP A O 1
ATOM 819 N N . LEU A 1 112 ? -34.155 0.156 40.265 1.00 73.25 112 LEU A N 1
ATOM 820 C CA . LEU A 1 112 ? -32.969 0.935 40.677 1.00 73.25 112 LEU A CA 1
ATOM 821 C C . LEU A 1 112 ? -31.621 0.245 40.356 1.00 73.25 112 LEU A C 1
ATOM 823 O O . LEU A 1 112 ? -30.625 0.917 40.093 1.00 73.25 112 LEU A O 1
ATOM 827 N N . ALA A 1 113 ? -31.593 -1.091 40.318 1.00 79.88 113 ALA A N 1
ATOM 828 C CA . ALA A 1 113 ? -30.413 -1.884 39.958 1.00 79.88 113 ALA A CA 1
ATOM 829 C C . ALA A 1 113 ? -29.953 -1.676 38.501 1.00 79.88 113 ALA A C 1
ATOM 831 O O . ALA A 1 113 ? -28.765 -1.775 38.201 1.00 79.88 113 ALA A O 1
ATOM 832 N N . SER A 1 114 ? -30.871 -1.347 37.588 1.00 78.56 114 SER A N 1
ATOM 833 C CA . SER A 1 114 ? -30.520 -1.073 36.189 1.00 78.56 114 SER A CA 1
ATOM 834 C C . SER A 1 114 ? -29.838 0.290 36.031 1.00 78.56 114 SER A C 1
ATOM 836 O O . SER A 1 114 ? -28.968 0.445 35.175 1.00 78.56 114 SER A O 1
ATOM 838 N N . TYR A 1 115 ? -30.173 1.261 36.890 1.00 79.56 115 TYR A N 1
ATOM 839 C CA . TYR A 1 115 ? -29.527 2.577 36.918 1.00 79.56 115 TYR A CA 1
ATOM 840 C C . TYR A 1 115 ? -28.088 2.508 37.439 1.00 79.56 115 TYR A C 1
ATOM 842 O O . TYR A 1 115 ? -27.201 3.109 36.835 1.00 79.56 115 TYR A O 1
ATOM 850 N N . SER A 1 116 ? -27.830 1.748 38.510 1.00 85.00 116 SER A N 1
ATOM 851 C CA . SER A 1 116 ? -26.460 1.559 39.015 1.00 85.00 116 SER A CA 1
ATOM 852 C C . SER A 1 116 ? -25.588 0.775 38.033 1.00 85.00 116 SER A C 1
ATOM 854 O O . SER A 1 116 ? -24.409 1.074 37.866 1.00 85.00 116 SER A O 1
ATOM 856 N N . GLN A 1 117 ? -26.162 -0.196 37.319 1.00 87.06 117 GLN A N 1
ATOM 857 C CA . GLN A 1 117 ? -25.443 -0.905 36.264 1.00 87.06 117 GLN A CA 1
ATOM 858 C C . GLN A 1 117 ? -25.136 0.004 35.061 1.00 87.06 117 GLN A C 1
ATOM 860 O O . GLN A 1 117 ? -24.068 -0.112 34.458 1.00 87.06 117 GLN A O 1
ATOM 865 N N . LEU A 1 118 ? -26.043 0.927 34.720 1.00 86.94 118 LEU A N 1
ATOM 866 C CA . LEU A 1 118 ? -25.837 1.898 33.646 1.00 86.94 118 LEU A CA 1
ATOM 867 C C . LEU A 1 118 ? -24.689 2.867 33.961 1.00 86.94 118 LEU A C 1
ATOM 869 O O . LEU A 1 118 ? -23.888 3.138 33.069 1.00 86.94 118 LEU A O 1
ATOM 873 N N . SER A 1 119 ? -24.584 3.366 35.199 1.00 87.50 119 SER A N 1
ATOM 874 C CA . SER A 1 119 ? -23.498 4.283 35.578 1.00 87.50 119 SER A CA 1
ATOM 875 C C . SER A 1 119 ? -22.126 3.618 35.471 1.00 87.50 119 SER A C 1
ATOM 877 O O . SER A 1 119 ? -21.224 4.191 34.873 1.00 87.50 119 SER A O 1
ATOM 879 N N . VAL A 1 120 ? -21.995 2.368 35.933 1.00 92.00 120 VAL A N 1
ATOM 880 C CA . VAL A 1 120 ? -20.735 1.605 35.830 1.00 92.00 120 VAL A CA 1
ATOM 881 C C . VAL A 1 120 ? -20.311 1.409 34.372 1.00 92.00 120 VAL A C 1
ATOM 883 O O . VAL A 1 120 ? -19.141 1.569 34.035 1.00 92.00 120 VAL A O 1
ATOM 886 N N . LEU A 1 121 ? -21.257 1.090 33.484 1.00 90.25 121 LEU A N 1
ATOM 887 C CA . LEU A 1 121 ? -20.950 0.903 32.064 1.00 90.25 121 LEU A CA 1
ATOM 888 C C . LEU A 1 121 ? -20.613 2.212 31.347 1.00 90.25 121 LEU A C 1
ATOM 890 O O . LEU A 1 121 ? -19.839 2.189 30.394 1.00 90.25 121 LEU A O 1
ATOM 894 N N . LEU A 1 122 ? -21.186 3.341 31.769 1.00 91.12 122 LEU A N 1
ATOM 895 C CA . LEU A 1 122 ? -20.827 4.659 31.237 1.00 91.12 122 LEU A CA 1
ATOM 896 C C . LEU A 1 122 ? -19.386 5.034 31.611 1.00 91.12 122 LEU A C 1
ATOM 898 O O . LEU A 1 122 ? -18.649 5.512 30.748 1.00 91.12 122 LEU A O 1
ATOM 902 N N . ASP A 1 123 ? -18.958 4.739 32.840 1.00 92.38 123 ASP A N 1
ATOM 903 C CA . ASP A 1 123 ? -17.566 4.933 33.265 1.00 92.38 123 ASP A CA 1
ATOM 904 C C . ASP A 1 123 ?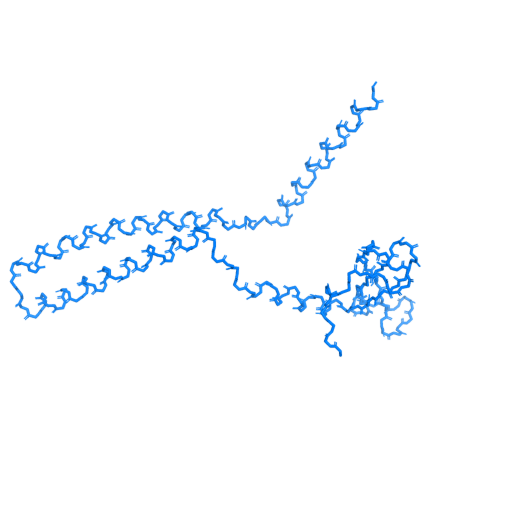 -16.608 4.030 32.464 1.00 92.38 123 ASP A C 1
ATOM 906 O O . ASP A 1 123 ? -15.579 4.487 31.955 1.00 92.38 123 ASP A O 1
ATOM 910 N N . GLU A 1 124 ? -16.975 2.756 32.269 1.00 91.81 124 GLU A N 1
ATOM 911 C CA . GLU A 1 124 ? -16.222 1.808 31.434 1.00 91.81 124 GLU A CA 1
ATOM 912 C C . GLU A 1 124 ? -16.136 2.280 29.972 1.00 91.81 124 GLU A C 1
ATOM 914 O O . GLU A 1 124 ? -15.065 2.240 29.360 1.00 91.81 124 GLU A O 1
ATOM 919 N N . GLN A 1 125 ? -17.237 2.798 29.417 1.00 92.50 125 GLN A N 1
ATOM 920 C CA . GLN A 1 125 ? -17.276 3.369 28.071 1.00 92.50 125 GLN A CA 1
ATOM 921 C C . GLN A 1 125 ? -16.304 4.544 27.934 1.00 92.50 125 GLN A C 1
ATOM 923 O O . GLN A 1 125 ? -15.600 4.640 26.927 1.00 92.50 125 GLN A O 1
ATOM 928 N N . GLN A 1 126 ? -16.252 5.436 28.924 1.00 92.50 126 GLN A N 1
ATOM 929 C CA . GLN A 1 126 ? -15.379 6.606 28.887 1.00 92.50 126 GLN A CA 1
ATOM 930 C C . GLN A 1 126 ? -13.897 6.209 28.961 1.00 92.50 126 GLN A C 1
ATOM 932 O O . GLN A 1 126 ? -13.084 6.735 28.197 1.00 92.50 126 GLN A O 1
ATOM 937 N N . ALA A 1 127 ? -13.552 5.224 29.793 1.00 90.56 127 ALA A N 1
ATOM 938 C CA . ALA A 1 127 ? -12.197 4.677 29.862 1.00 90.56 127 ALA A CA 1
ATOM 939 C C . ALA A 1 127 ? -11.774 3.989 28.549 1.00 90.56 127 ALA A C 1
ATOM 941 O O . ALA A 1 127 ? -10.653 4.179 28.068 1.00 90.56 127 ALA A O 1
ATOM 942 N N . LEU A 1 128 ? -12.672 3.215 27.933 1.00 89.44 128 LEU A N 1
ATOM 943 C CA . LEU A 1 128 ? -12.414 2.562 26.646 1.00 89.44 128 LEU A CA 1
ATOM 944 C C . LEU A 1 128 ? -12.299 3.559 25.497 1.00 89.44 128 LEU A C 1
ATOM 946 O O . LEU A 1 128 ? -11.472 3.366 24.607 1.00 89.44 128 LEU A O 1
ATOM 950 N N . LYS A 1 129 ? -13.079 4.642 25.532 1.00 91.31 129 LYS A N 1
ATOM 951 C CA . LYS A 1 129 ? -12.970 5.725 24.556 1.00 91.31 129 LYS A CA 1
ATOM 952 C C . LYS A 1 129 ? -11.584 6.359 24.581 1.00 91.31 129 LYS A C 1
ATOM 954 O O . LYS A 1 129 ? -10.968 6.485 23.531 1.00 91.31 129 LYS A O 1
ATOM 959 N N . GLN A 1 130 ? -11.066 6.661 25.772 1.00 91.06 130 GLN A N 1
ATOM 960 C CA . GLN A 1 130 ? -9.715 7.201 25.910 1.00 91.06 130 GLN A CA 1
ATOM 961 C C . GLN A 1 130 ? -8.662 6.239 25.339 1.00 91.06 130 GLN A C 1
ATOM 963 O O . GLN A 1 130 ? -7.809 6.650 24.561 1.00 91.06 130 GLN A O 1
ATOM 968 N N . ARG A 1 131 ? -8.768 4.935 25.639 1.00 88.38 131 ARG A N 1
ATOM 969 C CA . ARG A 1 131 ? -7.872 3.907 25.074 1.00 88.38 131 ARG A CA 1
ATOM 970 C C . ARG A 1 131 ? -7.948 3.828 23.547 1.00 88.38 131 ARG A C 1
ATOM 972 O O . ARG A 1 131 ? -6.934 3.568 22.902 1.00 88.38 131 ARG A O 1
ATOM 979 N N . LEU A 1 132 ? -9.138 4.001 22.974 1.00 88.88 132 LEU A N 1
ATOM 980 C CA . LEU A 1 132 ? -9.342 4.017 21.528 1.00 88.88 132 LEU A CA 1
ATOM 981 C C . LEU A 1 132 ? -8.681 5.240 20.883 1.00 88.88 132 LEU A C 1
ATOM 983 O O . LEU A 1 132 ? -8.017 5.092 19.857 1.00 88.88 132 LEU A O 1
ATOM 987 N N . ASP A 1 133 ? -8.830 6.412 21.499 1.00 88.44 133 ASP A N 1
ATOM 988 C CA . ASP A 1 133 ? -8.220 7.661 21.042 1.00 88.44 133 ASP A CA 1
ATOM 989 C C . ASP A 1 133 ? -6.682 7.581 21.120 1.00 88.44 133 ASP A C 1
ATOM 991 O O . ASP A 1 133 ? -5.993 7.892 20.146 1.00 88.44 133 ASP A O 1
ATOM 995 N N . ASP A 1 134 ? -6.131 7.048 22.214 1.00 87.12 134 ASP A N 1
ATOM 996 C CA . ASP A 1 134 ? -4.686 6.826 22.367 1.00 87.12 134 ASP A CA 1
ATOM 997 C C . ASP A 1 134 ? -4.151 5.823 21.323 1.00 87.12 134 ASP A C 1
ATOM 999 O O . ASP A 1 134 ? -3.098 6.032 20.712 1.00 87.12 134 ASP A O 1
ATOM 1003 N N . ALA A 1 135 ? -4.895 4.742 21.061 1.00 84.06 135 ALA A N 1
ATOM 1004 C CA . ALA A 1 135 ? -4.540 3.762 20.036 1.00 84.06 135 ALA A CA 1
ATOM 1005 C C . ALA A 1 135 ? -4.617 4.345 18.615 1.00 84.06 135 ALA A C 1
ATOM 1007 O O . ALA A 1 135 ? -3.794 3.990 17.772 1.00 84.06 135 ALA A O 1
ATOM 1008 N N . ALA A 1 136 ? -5.562 5.251 18.345 1.00 82.75 136 ALA A N 1
ATOM 1009 C CA . ALA A 1 136 ? -5.647 5.963 17.071 1.00 82.75 136 ALA A CA 1
ATOM 1010 C C . ALA A 1 136 ? -4.424 6.860 16.843 1.00 82.75 136 ALA A C 1
ATOM 1012 O O . ALA A 1 136 ? -3.868 6.859 15.745 1.00 82.75 136 ALA A O 1
ATOM 1013 N N . VAL A 1 137 ? -3.957 7.569 17.877 1.00 83.19 137 VAL A N 1
ATOM 1014 C CA . VAL A 1 137 ? -2.733 8.384 17.798 1.00 83.19 137 VAL A CA 1
ATOM 1015 C C . VAL A 1 137 ? -1.517 7.512 17.487 1.00 83.19 137 VAL A C 1
ATOM 1017 O O . VAL A 1 137 ? -0.739 7.838 16.589 1.00 83.19 137 VAL A O 1
ATOM 1020 N N . LEU A 1 138 ? -1.370 6.378 18.176 1.00 78.12 138 LEU A N 1
ATOM 1021 C CA . LEU A 1 138 ? -0.274 5.437 17.927 1.00 78.12 138 LEU A CA 1
ATOM 1022 C C . LEU A 1 138 ? -0.339 4.825 16.523 1.00 78.12 138 LEU A C 1
ATOM 1024 O O . LEU A 1 138 ? 0.692 4.705 15.861 1.00 78.12 138 LEU A O 1
ATOM 1028 N N . ALA A 1 139 ? -1.534 4.467 16.047 1.00 75.31 139 ALA A N 1
ATOM 1029 C CA . ALA A 1 139 ? -1.725 3.966 14.690 1.00 75.31 139 ALA A CA 1
ATOM 1030 C C . ALA A 1 139 ? -1.315 5.022 13.651 1.00 75.31 139 ALA A C 1
ATOM 1032 O O . ALA A 1 139 ? -0.567 4.707 12.725 1.00 75.31 139 ALA A O 1
ATOM 1033 N N . GLU A 1 140 ? -1.702 6.286 13.842 1.00 72.56 140 GLU A N 1
ATOM 1034 C CA . GLU A 1 140 ? -1.338 7.378 12.934 1.00 72.56 140 GLU A CA 1
ATOM 1035 C C . GLU A 1 140 ? 0.172 7.649 12.916 1.00 72.56 140 GLU A C 1
ATOM 1037 O O . GLU A 1 140 ? 0.752 7.826 11.847 1.00 72.56 140 GLU A O 1
ATOM 1042 N N . GLN A 1 141 ? 0.833 7.601 14.076 1.00 69.56 141 GLN A N 1
ATOM 1043 C CA . GLN A 1 141 ? 2.292 7.734 14.188 1.00 69.56 141 GLN A CA 1
ATOM 1044 C C . GLN A 1 141 ? 3.050 6.540 13.590 1.00 69.56 141 GLN A C 1
ATOM 1046 O O . GLN A 1 141 ? 4.189 6.689 13.148 1.00 69.56 141 GLN A O 1
ATOM 1051 N N . SER A 1 142 ? 2.437 5.354 13.593 1.00 63.84 142 SER A N 1
ATOM 1052 C CA . SER A 1 142 ? 3.027 4.125 13.052 1.00 63.84 142 SER A CA 1
ATOM 1053 C C . SER A 1 142 ? 2.880 3.987 11.538 1.00 63.84 142 SER A C 1
ATOM 1055 O O . SER A 1 142 ? 3.615 3.208 10.920 1.00 63.84 142 SER A O 1
ATOM 1057 N N . LYS A 1 143 ? 1.957 4.739 10.919 1.00 63.66 143 LYS A N 1
ATOM 1058 C CA . LYS A 1 143 ? 1.873 4.800 9.461 1.00 63.66 143 LYS A CA 1
ATOM 1059 C C . LYS A 1 143 ? 3.220 5.294 8.940 1.00 63.66 143 LYS A C 1
ATOM 1061 O O . LYS A 1 143 ? 3.744 6.280 9.462 1.00 63.66 143 LYS A O 1
ATOM 1066 N N . PRO A 1 144 ? 3.802 4.639 7.919 1.00 53.94 144 PRO A N 1
ATOM 1067 C CA . PRO A 1 144 ? 5.016 5.149 7.307 1.00 53.94 144 PRO A CA 1
ATOM 1068 C C . PRO A 1 144 ? 4.712 6.576 6.877 1.00 53.94 144 PRO A C 1
ATOM 1070 O O . PRO A 1 144 ? 3.797 6.772 6.073 1.00 53.94 144 PRO A O 1
ATOM 1073 N N . ALA A 1 145 ? 5.422 7.544 7.474 1.00 49.44 145 ALA A N 1
ATOM 1074 C CA . ALA A 1 145 ? 5.228 8.955 7.195 1.00 49.44 145 ALA A CA 1
ATOM 1075 C C . ALA A 1 145 ? 5.098 9.089 5.685 1.00 49.44 145 ALA A C 1
ATOM 1077 O O . ALA A 1 145 ? 6.004 8.682 4.945 1.00 49.44 145 ALA A O 1
ATOM 1078 N N . ALA A 1 146 ? 3.946 9.569 5.223 1.00 45.31 146 ALA A N 1
ATOM 1079 C CA . ALA A 1 146 ? 3.778 9.936 3.837 1.00 45.31 146 ALA A CA 1
ATOM 1080 C C . ALA A 1 146 ? 4.681 11.151 3.616 1.00 45.31 146 ALA A C 1
ATOM 1082 O O . ALA A 1 146 ? 4.202 12.275 3.578 1.00 45.31 146 ALA A O 1
ATOM 1083 N N . ARG A 1 147 ? 6.003 10.925 3.535 1.00 52.09 147 ARG A N 1
ATOM 1084 C CA . ARG A 1 147 ? 6.967 11.946 3.161 1.00 52.09 147 ARG A CA 1
ATOM 1085 C C . ARG A 1 147 ? 6.496 12.410 1.809 1.00 52.09 147 ARG A C 1
ATOM 1087 O O . ARG A 1 147 ? 6.533 11.628 0.837 1.00 52.09 147 ARG A O 1
ATOM 1094 N N . THR A 1 148 ? 6.034 13.653 1.768 1.00 56.91 148 THR A N 1
ATOM 1095 C CA . THR A 1 148 ? 5.857 14.356 0.510 1.00 56.91 148 THR A CA 1
ATOM 1096 C C . THR A 1 148 ? 7.161 14.187 -0.270 1.00 56.91 148 THR A C 1
ATOM 1098 O O . THR A 1 148 ? 8.243 13.994 0.300 1.00 56.91 148 THR A O 1
ATOM 1101 N N . LYS A 1 149 ? 7.069 14.145 -1.599 1.00 62.09 149 LYS A N 1
ATOM 1102 C CA . LYS A 1 149 ? 8.246 13.957 -2.458 1.00 62.09 149 LYS A CA 1
ATOM 1103 C C . LYS A 1 149 ? 9.388 14.907 -2.050 1.00 62.09 149 LYS A C 1
ATOM 1105 O O . LYS A 1 149 ? 10.530 14.484 -1.946 1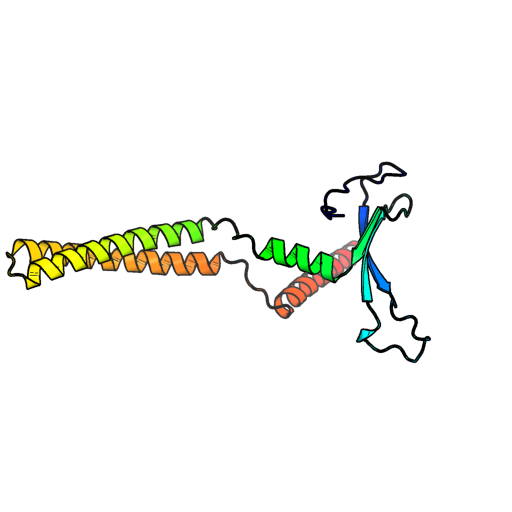.00 62.09 149 LYS A O 1
ATOM 1110 N N . GLU A 1 150 ? 9.023 16.130 -1.679 1.00 55.62 150 GLU A N 1
ATOM 1111 C CA . GLU A 1 150 ? 9.898 17.196 -1.188 1.00 55.62 150 GLU A CA 1
ATOM 1112 C C . GLU A 1 150 ? 10.668 16.830 0.093 1.00 55.62 150 GLU A C 1
ATOM 1114 O O . GLU A 1 150 ? 11.880 17.024 0.152 1.00 55.62 150 GLU A O 1
ATOM 1119 N N . GLU A 1 151 ? 10.019 16.242 1.101 1.00 55.38 151 GLU A N 1
ATOM 1120 C CA . GLU A 1 151 ? 10.684 15.825 2.347 1.00 55.38 151 GLU A CA 1
ATOM 1121 C C . GLU A 1 151 ? 11.633 14.639 2.139 1.00 55.38 151 GLU A C 1
ATOM 1123 O O . GLU A 1 151 ? 12.648 14.495 2.829 1.00 55.38 151 GLU A O 1
ATOM 1128 N N . ARG A 1 152 ? 11.318 13.774 1.171 1.00 60.41 152 ARG A N 1
ATOM 1129 C CA . ARG A 1 152 ? 12.171 12.645 0.785 1.00 60.41 152 ARG A CA 1
ATOM 1130 C C . ARG A 1 152 ? 13.413 13.129 0.043 1.00 60.41 152 ARG A C 1
ATOM 1132 O O . ARG A 1 152 ? 14.518 12.755 0.425 1.00 60.41 152 ARG A O 1
ATOM 1139 N N . ASP A 1 153 ? 13.221 14.017 -0.928 1.00 72.00 153 ASP A N 1
ATOM 1140 C CA . ASP A 1 153 ? 14.291 14.627 -1.718 1.00 72.00 153 ASP A CA 1
ATOM 1141 C C . ASP A 1 153 ? 15.200 15.508 -0.837 1.00 72.00 153 ASP A C 1
ATOM 1143 O O . ASP A 1 153 ? 16.415 15.558 -1.041 1.00 72.00 153 ASP A O 1
ATOM 1147 N N . HIS A 1 154 ? 14.650 16.167 0.190 1.00 73.44 154 HIS A N 1
ATOM 1148 C CA . HIS A 1 154 ? 15.437 16.921 1.167 1.00 73.44 154 HIS A CA 1
ATOM 1149 C C . HIS A 1 154 ? 16.314 16.006 2.036 1.00 73.44 154 HIS A C 1
ATOM 1151 O O . HIS A 1 154 ? 17.510 16.259 2.182 1.00 73.44 154 HIS A O 1
ATOM 1157 N N . ALA A 1 155 ? 15.753 14.918 2.573 1.00 65.94 155 ALA A N 1
ATOM 1158 C CA . ALA A 1 155 ? 16.506 13.961 3.385 1.00 65.94 155 ALA A CA 1
ATOM 1159 C C . ALA A 1 155 ? 17.626 13.262 2.589 1.00 65.94 155 ALA A C 1
ATOM 1161 O O . ALA A 1 155 ? 18.720 13.063 3.122 1.00 65.94 155 ALA A O 1
ATOM 1162 N N . GLU A 1 156 ? 17.372 12.937 1.317 1.00 75.00 156 GLU A N 1
ATOM 1163 C CA . GLU A 1 156 ? 18.369 12.385 0.390 1.00 75.00 156 GLU A CA 1
ATOM 1164 C C . GLU A 1 156 ? 19.507 13.391 0.147 1.00 75.00 156 GLU A C 1
ATOM 1166 O O . GLU A 1 156 ? 20.681 13.063 0.309 1.00 75.00 156 GLU A O 1
ATOM 1171 N N . ASN A 1 157 ? 19.173 14.655 -0.139 1.00 75.50 157 ASN A N 1
ATOM 1172 C CA . ASN A 1 157 ? 20.164 15.714 -0.350 1.00 75.50 157 ASN A CA 1
ATOM 1173 C C . ASN A 1 157 ? 21.038 15.973 0.885 1.00 75.50 157 ASN A C 1
ATOM 1175 O O . ASN A 1 157 ? 22.237 16.223 0.751 1.00 75.50 157 ASN A O 1
ATOM 1179 N N . VAL A 1 158 ? 20.462 15.921 2.090 1.00 79.19 158 VAL A N 1
ATOM 1180 C CA . VAL A 1 158 ? 21.225 16.071 3.339 1.00 79.19 158 VAL A CA 1
ATOM 1181 C C . VAL A 1 158 ? 22.193 14.900 3.528 1.00 79.19 158 VAL A C 1
ATOM 1183 O O . VAL A 1 158 ? 23.344 15.125 3.903 1.00 79.19 158 VAL A O 1
ATOM 1186 N N . ARG A 1 159 ? 21.771 13.668 3.214 1.00 80.31 159 ARG A N 1
ATOM 1187 C CA . ARG A 1 159 ? 22.644 12.483 3.247 1.00 80.31 159 ARG A CA 1
ATOM 1188 C C . ARG A 1 159 ? 23.814 12.596 2.273 1.00 80.31 159 ARG A C 1
ATOM 1190 O O . ARG A 1 159 ? 24.957 12.495 2.705 1.00 80.31 159 ARG A O 1
ATOM 1197 N N . VAL A 1 160 ? 23.538 12.897 1.004 1.00 81.81 160 VAL A N 1
ATOM 1198 C CA . VAL A 1 160 ? 24.568 13.027 -0.043 1.00 81.81 160 VAL A CA 1
ATOM 1199 C C . VAL A 1 160 ? 25.588 14.116 0.304 1.00 81.81 160 VAL A C 1
ATOM 1201 O O . VAL A 1 160 ? 26.786 13.946 0.087 1.00 81.81 160 VAL A O 1
ATOM 1204 N N . ARG A 1 161 ? 25.145 15.239 0.886 1.00 80.00 161 ARG A N 1
ATOM 1205 C CA . ARG A 1 161 ? 26.057 16.305 1.337 1.00 80.00 161 ARG A CA 1
ATOM 1206 C C . ARG A 1 161 ? 26.985 15.848 2.455 1.00 80.00 161 ARG A C 1
ATOM 1208 O O . ARG A 1 161 ? 28.156 16.214 2.440 1.00 80.00 161 ARG A O 1
ATOM 1215 N N . ARG A 1 162 ? 26.471 15.063 3.399 1.00 77.00 162 ARG A N 1
ATOM 1216 C CA . ARG A 1 162 ? 27.256 14.533 4.514 1.00 77.00 162 ARG A CA 1
ATOM 1217 C C . ARG A 1 162 ? 28.294 13.516 4.037 1.00 77.00 162 ARG A C 1
ATOM 1219 O O . ARG A 1 162 ? 29.453 13.631 4.408 1.00 77.00 162 ARG A O 1
ATOM 1226 N N . GLU A 1 163 ? 27.909 12.602 3.149 1.00 81.25 163 GLU A N 1
ATOM 1227 C CA . GLU A 1 163 ? 28.831 11.623 2.554 1.00 81.25 163 GLU A CA 1
ATOM 1228 C C . GLU A 1 163 ? 29.948 12.306 1.754 1.00 81.25 163 GLU A C 1
ATOM 1230 O O . GLU A 1 163 ? 31.107 11.908 1.835 1.00 81.25 163 GLU A O 1
ATOM 1235 N N . ARG A 1 164 ? 29.626 13.388 1.035 1.00 77.75 164 ARG A N 1
ATOM 1236 C CA . ARG A 1 164 ? 30.623 14.179 0.306 1.00 77.75 164 ARG A CA 1
ATOM 1237 C C . ARG A 1 164 ? 31.593 14.905 1.243 1.00 77.75 164 ARG A C 1
ATOM 1239 O O . ARG A 1 164 ? 32.789 14.898 0.989 1.00 77.75 164 ARG A O 1
ATOM 1246 N N . GLN A 1 165 ? 31.099 15.470 2.348 1.00 76.94 165 GLN A N 1
ATOM 1247 C CA . GLN A 1 165 ? 31.951 16.073 3.382 1.00 76.94 165 GLN A CA 1
ATOM 1248 C C . GLN A 1 165 ? 32.874 15.044 4.052 1.00 76.94 165 GLN A C 1
ATOM 1250 O O . GLN A 1 165 ? 34.028 15.352 4.330 1.00 76.94 165 GLN A O 1
ATOM 1255 N N . GLU A 1 166 ? 32.386 13.827 4.291 1.00 78.38 166 GLU A N 1
ATOM 1256 C CA . GLU A 1 166 ? 33.169 12.731 4.876 1.00 78.38 166 GLU A CA 1
ATOM 1257 C C . GLU A 1 166 ? 34.233 12.191 3.894 1.00 78.38 166 GLU A C 1
ATOM 1259 O O . GLU A 1 166 ? 35.349 11.869 4.309 1.00 78.38 166 GLU A O 1
ATOM 1264 N N . GLN A 1 167 ? 33.939 12.159 2.589 1.00 74.94 167 GLN A N 1
ATOM 1265 C CA . GLN A 1 167 ? 34.912 11.817 1.540 1.00 74.94 167 GLN A CA 1
ATOM 1266 C C . GLN A 1 167 ? 35.989 12.894 1.360 1.00 74.94 167 GLN A C 1
ATOM 1268 O O . GLN A 1 167 ? 37.170 12.558 1.291 1.00 74.94 167 GLN A O 1
ATOM 1273 N N . ASP A 1 168 ? 35.606 14.174 1.343 1.00 71.88 168 ASP A N 1
ATOM 1274 C CA . ASP A 1 168 ? 36.550 15.292 1.221 1.00 71.88 168 ASP A CA 1
ATOM 1275 C C . ASP A 1 168 ? 37.471 15.388 2.454 1.00 71.88 168 ASP A C 1
ATOM 1277 O O . ASP A 1 168 ? 38.655 15.691 2.321 1.00 71.88 168 ASP A O 1
ATOM 1281 N N . ALA A 1 169 ? 36.960 15.057 3.647 1.00 71.44 169 ALA A N 1
ATOM 1282 C CA . ALA A 1 169 ? 37.747 14.980 4.880 1.00 71.44 169 ALA A CA 1
ATOM 1283 C C . ALA A 1 169 ? 38.688 13.761 4.946 1.00 71.44 169 ALA A C 1
ATOM 1285 O O . ALA A 1 169 ? 39.641 13.779 5.716 1.00 71.44 169 ALA A O 1
ATOM 1286 N N . SER A 1 170 ? 38.437 12.711 4.157 1.00 66.88 170 SER A N 1
ATOM 1287 C CA . SER A 1 170 ? 39.292 11.513 4.093 1.00 66.88 170 SER A CA 1
ATOM 1288 C C . SER A 1 170 ? 40.430 11.630 3.066 1.00 66.88 170 SER A C 1
ATOM 1290 O O . SER A 1 170 ? 41.279 10.744 2.991 1.00 66.88 170 SER A O 1
ATOM 1292 N N . LEU A 1 171 ? 40.429 12.689 2.248 1.00 61.91 171 LEU A N 1
ATOM 1293 C CA . LEU A 1 171 ? 41.426 12.966 1.204 1.00 61.91 171 LEU A CA 1
ATOM 1294 C C . LEU A 1 171 ? 42.449 14.051 1.605 1.00 61.91 171 LEU A C 1
ATOM 1296 O O . LEU A 1 171 ? 43.316 14.381 0.794 1.00 61.91 171 LEU A O 1
ATOM 1300 N N . GLN A 1 172 ? 42.350 14.597 2.823 1.00 50.72 172 GLN A N 1
ATOM 1301 C CA . GLN A 1 172 ? 43.329 15.503 3.447 1.00 50.72 172 GLN A CA 1
ATOM 1302 C C . GLN A 1 172 ? 44.170 14.759 4.483 1.00 50.72 172 GLN A C 1
ATOM 1304 O O . GLN A 1 172 ? 45.374 15.086 4.579 1.00 50.72 172 GLN A O 1
#